Protein AF-A0A940WTM0-F1 (afdb_monomer_lite)

Sequence (54 aa):
MEVAEIEKELQHLKSRIASLQSYLQQKQKECDHVFKNNQLYEQCIKCNKVSTYF

Structure (mmCIF, N/CA/C/O backbone):
data_AF-A0A940WTM0-F1
#
_entry.id   AF-A0A940WTM0-F1
#
loop_
_atom_site.group_PDB
_atom_site.id
_atom_site.type_symbol
_atom_site.label_atom_id
_atom_site.label_alt_id
_atom_site.label_comp_id
_atom_site.label_asym_id
_atom_site.label_entity_id
_atom_site.label_seq_id
_atom_site.pdbx_PDB_ins_code
_atom_site.Cartn_x
_atom_site.Cartn_y
_atom_site.Cartn_z
_atom_site.occupancy
_atom_site.B_iso_or_equiv
_atom_site.auth_seq_id
_atom_site.auth_comp_id
_atom_site.auth_asym_id
_atom_site.auth_atom_id
_atom_site.pdbx_PDB_model_num
ATOM 1 N N . M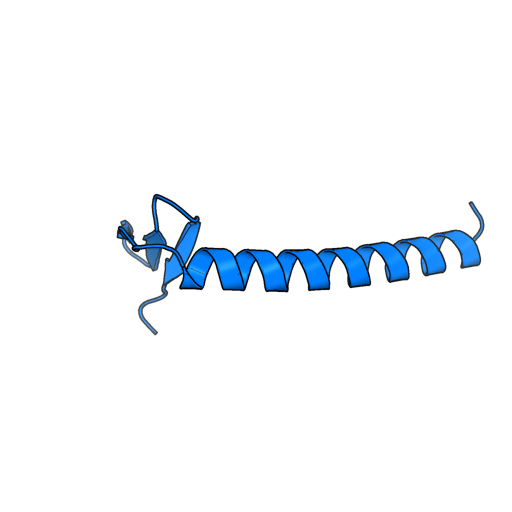ET A 1 1 ? 6.492 1.658 -27.603 1.00 75.56 1 MET A N 1
ATOM 2 C CA . MET A 1 1 ? 7.299 1.767 -26.381 1.00 75.56 1 MET A CA 1
ATOM 3 C C . MET A 1 1 ? 8.484 0.848 -26.506 1.00 75.56 1 MET A C 1
ATOM 5 O O . MET A 1 1 ? 8.299 -0.328 -26.807 1.00 75.56 1 MET A O 1
ATOM 9 N N . GLU A 1 2 ? 9.674 1.395 -26.328 1.00 95.81 2 GLU A N 1
ATOM 10 C CA . GLU A 1 2 ? 10.910 0.617 -26.291 1.00 95.81 2 GLU A CA 1
ATOM 11 C C . GLU A 1 2 ? 11.105 -0.036 -24.917 1.00 95.81 2 GLU A C 1
ATOM 13 O O . GLU A 1 2 ? 10.510 0.387 -23.924 1.00 95.81 2 GLU A O 1
ATOM 18 N N . VAL A 1 3 ? 11.960 -1.060 -24.8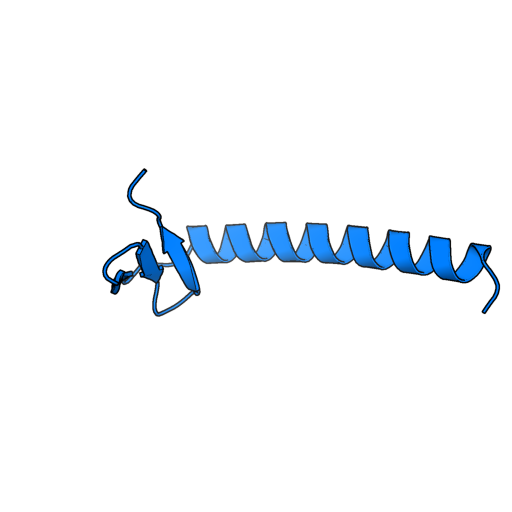42 1.00 97.25 3 VAL A N 1
ATOM 19 C CA . VAL A 1 3 ? 12.257 -1.773 -23.584 1.00 97.25 3 VAL A CA 1
ATOM 20 C C . VAL A 1 3 ? 12.689 -0.799 -22.481 1.00 97.25 3 VAL A C 1
ATOM 22 O O . VAL A 1 3 ? 12.179 -0.876 -21.367 1.00 97.25 3 VAL A O 1
ATOM 25 N N . ALA A 1 4 ? 13.532 0.184 -22.810 1.00 97.44 4 ALA A N 1
ATOM 26 C CA . ALA A 1 4 ? 14.000 1.190 -21.857 1.00 97.44 4 ALA A CA 1
ATOM 27 C C . ALA A 1 4 ? 12.870 2.082 -21.303 1.00 97.44 4 ALA A C 1
ATOM 29 O O . ALA A 1 4 ? 12.896 2.488 -20.139 1.00 97.44 4 ALA A O 1
ATOM 30 N N . GLU A 1 5 ? 11.851 2.383 -22.113 1.00 97.62 5 GLU A N 1
ATOM 31 C CA . GLU A 1 5 ? 10.690 3.163 -21.669 1.00 97.62 5 GLU A CA 1
ATOM 32 C C . GLU A 1 5 ? 9.820 2.349 -20.706 1.00 97.62 5 GLU A C 1
ATOM 34 O O . GLU A 1 5 ? 9.399 2.869 -19.672 1.00 97.62 5 GLU A O 1
ATOM 39 N N . ILE A 1 6 ? 9.628 1.057 -20.999 1.00 98.06 6 ILE A N 1
ATOM 40 C CA . ILE A 1 6 ? 8.910 0.114 -20.128 1.00 98.06 6 ILE A CA 1
ATOM 41 C C . ILE A 1 6 ? 9.623 -0.015 -18.776 1.00 98.06 6 ILE A C 1
ATOM 43 O O . ILE A 1 6 ? 8.983 0.037 -17.725 1.00 98.06 6 ILE A O 1
ATOM 47 N N . GLU A 1 7 ? 10.950 -0.149 -18.770 1.00 98.12 7 GLU A N 1
ATOM 48 C CA . GLU A 1 7 ? 11.741 -0.246 -17.538 1.00 98.12 7 GLU A CA 1
ATOM 49 C C . GLU A 1 7 ? 11.631 1.017 -16.677 1.00 98.12 7 GLU A C 1
ATOM 51 O O . GLU A 1 7 ? 11.449 0.931 -15.456 1.00 98.12 7 GLU A O 1
ATOM 56 N N . LYS A 1 8 ? 11.676 2.196 -17.306 1.00 98.00 8 LYS A N 1
ATOM 57 C CA . LYS A 1 8 ? 11.506 3.480 -16.619 1.00 98.00 8 LYS A CA 1
ATOM 58 C C . LYS A 1 8 ? 10.108 3.621 -16.020 1.00 98.00 8 LYS A C 1
ATOM 60 O O . LYS A 1 8 ? 9.966 4.078 -14.883 1.00 98.00 8 LYS A O 1
ATOM 65 N N . GLU A 1 9 ? 9.079 3.212 -16.755 1.00 98.38 9 GLU A N 1
ATOM 66 C CA . GLU A 1 9 ? 7.701 3.234 -16.271 1.00 98.38 9 GLU A CA 1
ATOM 67 C C . GLU A 1 9 ? 7.510 2.268 -15.094 1.00 98.38 9 GLU A C 1
ATOM 69 O O . GLU A 1 9 ? 6.957 2.653 -14.062 1.00 98.38 9 GLU A O 1
ATOM 74 N N . LEU A 1 10 ? 8.073 1.058 -15.172 1.00 98.44 10 LEU A N 1
ATOM 75 C CA . LEU A 1 10 ? 8.088 0.107 -14.059 1.00 98.44 10 LEU A CA 1
ATOM 76 C C . LEU A 1 10 ? 8.769 0.686 -12.818 1.00 98.44 10 LEU A C 1
ATOM 78 O O . LEU A 1 10 ? 8.260 0.521 -11.708 1.00 98.44 10 LEU A O 1
ATOM 82 N N . GLN A 1 11 ? 9.904 1.369 -12.973 1.00 98.44 11 GLN A N 1
ATOM 83 C CA . GLN A 1 11 ? 10.587 2.005 -11.847 1.00 98.44 11 GLN A CA 1
ATOM 84 C C . GLN A 1 11 ? 9.727 3.112 -11.223 1.00 98.44 11 GLN A C 1
ATOM 86 O O . GLN A 1 11 ? 9.603 3.176 -9.999 1.00 98.44 11 GLN A O 1
ATOM 91 N N . HIS A 1 12 ? 9.088 3.948 -12.044 1.00 98.25 12 HIS A N 1
ATOM 92 C CA . HIS A 1 12 ? 8.188 4.994 -11.563 1.00 98.25 12 HIS A CA 1
ATOM 93 C C . HIS A 1 12 ? 6.988 4.412 -10.801 1.00 98.25 12 HIS A C 1
ATOM 95 O O . HIS A 1 12 ? 6.674 4.860 -9.695 1.00 98.25 12 HIS A O 1
ATOM 101 N N . LEU A 1 13 ? 6.352 3.377 -11.355 1.00 98.56 13 LEU A N 1
ATOM 102 C CA . LEU A 1 13 ? 5.223 2.695 -10.726 1.00 98.56 13 LEU A CA 1
ATOM 103 C C . LEU A 1 13 ? 5.626 2.044 -9.400 1.00 98.56 13 LEU A C 1
ATOM 105 O O . LEU A 1 13 ? 4.899 2.193 -8.420 1.00 98.56 13 LEU A O 1
ATOM 109 N N . LYS A 1 14 ? 6.800 1.405 -9.321 1.00 98.56 14 LYS A N 1
ATOM 110 C CA . LYS A 1 14 ? 7.333 0.848 -8.064 1.00 98.56 14 LYS A CA 1
ATOM 111 C C . LYS A 1 14 ? 7.505 1.924 -6.992 1.00 98.56 14 LYS A C 1
ATOM 113 O O . LYS A 1 14 ? 7.044 1.733 -5.868 1.00 98.56 14 LYS A O 1
ATOM 118 N N . SER A 1 15 ? 8.099 3.067 -7.337 1.00 98.19 15 SER A N 1
ATOM 119 C CA . SER A 1 15 ? 8.250 4.193 -6.404 1.00 98.19 15 SER A CA 1
ATOM 120 C C . SER A 1 15 ? 6.897 4.721 -5.929 1.00 98.19 15 SER A C 1
ATOM 122 O O . SER A 1 15 ? 6.697 4.941 -4.736 1.00 98.19 15 SER A O 1
ATOM 124 N N . ARG A 1 16 ? 5.930 4.862 -6.843 1.00 98.50 16 ARG A N 1
ATOM 125 C CA . ARG A 1 16 ? 4.575 5.308 -6.504 1.00 98.50 16 ARG A CA 1
ATOM 126 C C . ARG A 1 16 ? 3.852 4.314 -5.597 1.00 98.50 16 ARG A C 1
ATOM 128 O O . ARG A 1 16 ? 3.204 4.736 -4.641 1.00 98.50 16 ARG A O 1
ATOM 135 N N . ILE A 1 17 ? 3.980 3.015 -5.864 1.00 98.50 17 ILE A N 1
ATOM 136 C CA . ILE A 1 17 ? 3.443 1.954 -5.004 1.00 98.50 17 ILE A CA 1
ATOM 137 C C . ILE A 1 17 ? 4.039 2.071 -3.600 1.00 98.50 17 ILE A C 1
ATOM 139 O O . ILE A 1 17 ? 3.279 2.087 -2.636 1.00 98.50 17 ILE A O 1
ATOM 143 N N . ALA A 1 18 ? 5.359 2.239 -3.474 1.00 98.06 18 ALA A N 1
ATOM 144 C CA . ALA A 1 18 ? 6.015 2.385 -2.176 1.00 98.06 18 ALA A CA 1
ATOM 145 C C . ALA A 1 18 ? 5.496 3.606 -1.392 1.00 98.06 18 ALA A C 1
ATOM 147 O O . ALA A 1 18 ? 5.188 3.502 -0.204 1.00 98.06 18 ALA A O 1
ATOM 148 N N . SER A 1 19 ? 5.323 4.757 -2.050 1.00 98.00 19 SER A N 1
ATOM 149 C CA . SER A 1 19 ? 4.745 5.947 -1.411 1.00 98.00 19 SER A CA 1
ATOM 150 C C . SER A 1 19 ? 3.300 5.723 -0.956 1.00 98.00 19 SER A C 1
ATOM 152 O O . SER A 1 19 ? 2.940 6.095 0.162 1.00 98.00 19 SER A O 1
ATOM 154 N N . LEU A 1 20 ? 2.473 5.089 -1.792 1.00 98.00 20 LEU A N 1
ATOM 155 C CA . LEU A 1 20 ? 1.080 4.781 -1.457 1.00 98.00 20 LEU A CA 1
ATOM 156 C C . LEU A 1 20 ? 0.973 3.763 -0.317 1.00 98.00 20 LEU A C 1
ATOM 158 O O . LEU A 1 20 ? 0.104 3.908 0.539 1.00 98.00 20 LEU A O 1
ATOM 162 N N . GLN A 1 21 ? 1.868 2.775 -0.260 1.00 97.06 21 GLN A N 1
ATOM 163 C CA . GLN A 1 21 ? 1.947 1.821 0.846 1.00 97.06 21 GLN A CA 1
ATOM 164 C C . GLN A 1 21 ? 2.286 2.520 2.165 1.00 97.06 21 GLN A C 1
ATOM 166 O O . GLN A 1 21 ? 1.601 2.294 3.161 1.00 97.06 21 GLN A O 1
ATOM 171 N N . SER A 1 22 ? 3.276 3.416 2.173 1.00 97.12 22 SER A N 1
ATOM 172 C CA . SER A 1 22 ? 3.620 4.214 3.359 1.00 97.12 22 SER A CA 1
ATOM 173 C C . SER A 1 22 ? 2.450 5.082 3.826 1.00 97.12 22 SER A C 1
ATOM 175 O O . SER A 1 22 ? 2.136 5.123 5.017 1.00 97.12 22 SER A O 1
ATOM 177 N N . TYR A 1 23 ? 1.752 5.731 2.891 1.00 96.56 23 TYR A N 1
ATOM 178 C CA . TYR A 1 23 ? 0.572 6.533 3.211 1.00 96.56 23 TYR A CA 1
ATOM 179 C C . TYR A 1 23 ? -0.579 5.682 3.762 1.00 96.56 23 TYR A C 1
ATOM 181 O O . TYR A 1 23 ? -1.199 6.046 4.762 1.00 96.56 23 TYR A O 1
ATOM 189 N N . LEU A 1 24 ? -0.838 4.517 3.161 1.00 95.31 24 LEU A N 1
ATOM 190 C CA . LEU A 1 24 ? -1.836 3.571 3.653 1.00 95.31 24 LEU A CA 1
ATOM 191 C C . LEU A 1 24 ? -1.513 3.126 5.082 1.00 95.31 24 LEU A C 1
ATOM 193 O O . LEU A 1 24 ? -2.397 3.137 5.934 1.00 95.31 24 LEU A O 1
ATOM 197 N N . GLN A 1 25 ? -0.253 2.794 5.370 1.00 95.00 25 GLN A N 1
ATOM 198 C CA . GLN A 1 25 ? 0.181 2.430 6.719 1.00 95.00 25 GLN A CA 1
ATOM 199 C C . GLN A 1 25 ? -0.039 3.567 7.717 1.00 95.00 25 GLN A C 1
ATOM 201 O O . GLN A 1 25 ? -0.513 3.320 8.824 1.00 95.00 25 GLN A O 1
ATOM 206 N N . GLN A 1 26 ? 0.264 4.811 7.339 1.00 96.00 26 GLN A N 1
ATOM 207 C CA . GLN A 1 26 ? -0.011 5.972 8.183 1.00 96.00 26 GLN A CA 1
ATOM 208 C C . GLN A 1 26 ? -1.512 6.107 8.469 1.00 96.00 26 GLN A C 1
ATOM 210 O O . GLN A 1 26 ? -1.908 6.213 9.628 1.00 96.00 26 GLN A O 1
ATOM 215 N N . LYS A 1 27 ? -2.361 6.008 7.441 1.00 93.56 27 LYS A N 1
ATOM 216 C CA . LYS A 1 27 ? -3.820 6.061 7.612 1.00 93.56 27 LYS A CA 1
ATOM 217 C C . LYS A 1 27 ? -4.378 4.919 8.436 1.00 93.56 27 LYS A C 1
ATOM 219 O O . LYS A 1 27 ? -5.315 5.116 9.200 1.00 93.56 27 LYS A O 1
ATOM 224 N N . GLN A 1 28 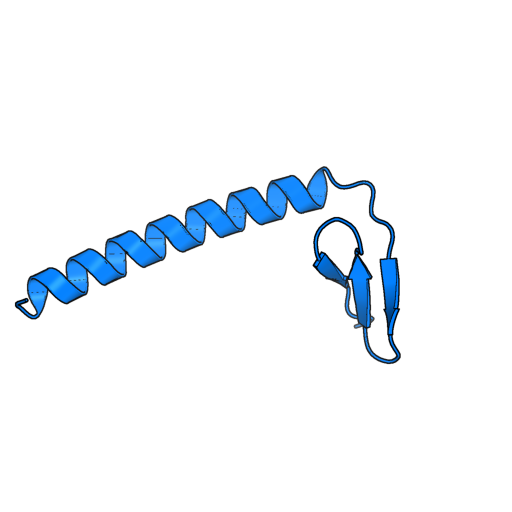? -3.786 3.739 8.331 1.00 94.00 28 GLN A N 1
ATOM 225 C CA . GLN A 1 28 ? -4.137 2.622 9.190 1.00 94.00 28 GLN A CA 1
ATOM 226 C C . GLN A 1 28 ? -3.697 2.859 10.641 1.00 94.00 28 GLN A C 1
ATOM 228 O O . GLN A 1 28 ? -4.450 2.496 11.530 1.00 94.00 28 GLN A O 1
ATOM 233 N N . LYS A 1 29 ? -2.546 3.491 10.908 1.00 91.94 29 LYS A N 1
ATOM 234 C CA . LYS A 1 29 ? -2.117 3.847 12.278 1.00 91.94 29 LYS A CA 1
ATOM 235 C C . LYS A 1 29 ? -3.011 4.904 12.929 1.00 91.94 29 LYS A C 1
ATOM 237 O O . LYS A 1 29 ? -3.264 4.825 14.122 1.00 91.94 29 LYS A O 1
ATOM 242 N N . GLU A 1 30 ? -3.482 5.872 12.149 1.00 94.44 30 GLU A N 1
ATOM 243 C CA . GLU A 1 30 ? -4.404 6.930 12.596 1.00 94.44 30 GLU A CA 1
ATOM 244 C C . GLU A 1 30 ? -5.854 6.433 12.742 1.00 94.44 30 GLU A C 1
ATOM 246 O O . GLU A 1 30 ? -6.722 7.160 13.223 1.00 94.44 30 GLU A O 1
ATOM 251 N N . CYS A 1 31 ? -6.150 5.211 12.294 1.00 92.81 31 CYS A N 1
ATOM 252 C CA . CYS A 1 31 ? -7.498 4.673 12.313 1.00 92.81 31 CYS A CA 1
ATOM 253 C C . CYS A 1 31 ? -7.855 4.153 13.707 1.00 92.81 31 CYS A C 1
ATOM 255 O O . CYS A 1 31 ? -7.227 3.230 14.219 1.00 92.81 31 CYS A O 1
ATOM 257 N N . ASP A 1 32 ? -8.944 4.676 14.261 1.00 92.19 32 ASP A N 1
ATOM 258 C CA . ASP A 1 32 ? -9.640 4.065 15.388 1.00 92.19 32 ASP A CA 1
ATOM 259 C C . ASP A 1 32 ? -10.327 2.769 14.923 1.00 92.19 32 ASP A C 1
ATOM 261 O O . ASP A 1 32 ? -11.446 2.777 14.390 1.00 92.19 32 ASP A O 1
ATOM 265 N N . HIS A 1 33 ? -9.584 1.666 14.984 1.00 91.38 33 HIS A N 1
ATOM 266 C CA . HIS A 1 33 ? -9.957 0.411 14.350 1.00 91.38 33 HIS A CA 1
ATOM 267 C C . HIS A 1 33 ? -11.242 -0.181 14.934 1.00 91.38 33 HIS A C 1
ATOM 269 O O . HIS A 1 33 ? -11.360 -0.408 16.132 1.00 91.38 33 HIS A O 1
ATOM 275 N N . VAL A 1 34 ? -12.174 -0.523 14.044 1.00 92.94 34 VAL A N 1
ATOM 276 C CA . VAL A 1 34 ? -13.329 -1.365 14.369 1.00 92.94 34 VAL A CA 1
ATOM 277 C C . VAL A 1 34 ? -13.219 -2.607 13.510 1.00 92.94 34 VAL A C 1
ATOM 279 O O . VAL A 1 34 ? -13.398 -2.552 12.290 1.00 92.94 34 VAL A O 1
ATOM 282 N N . PHE A 1 35 ? -12.845 -3.708 14.142 1.00 89.75 35 PHE A N 1
ATOM 283 C CA . PHE A 1 35 ? -12.616 -4.975 13.474 1.00 89.75 35 PHE A CA 1
ATOM 284 C C . PHE A 1 35 ? -13.914 -5.771 13.349 1.00 89.75 35 PHE A C 1
ATOM 286 O O . PHE A 1 35 ? -14.730 -5.817 14.267 1.00 89.75 35 PHE A O 1
ATOM 293 N N . LYS A 1 36 ? -14.109 -6.382 12.180 1.00 89.75 36 LYS A N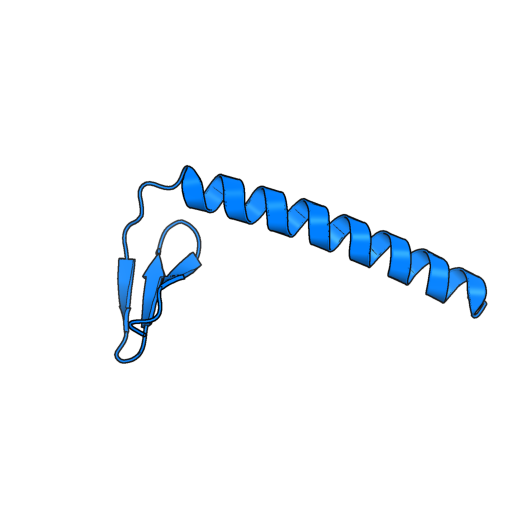 1
ATOM 294 C CA . LYS A 1 36 ? -15.116 -7.416 11.957 1.00 89.75 36 LYS A CA 1
ATOM 295 C C . LYS A 1 36 ? -14.408 -8.761 11.869 1.00 89.75 36 LYS A C 1
ATOM 297 O O . LYS A 1 36 ? -13.526 -8.937 11.026 1.00 89.75 36 LYS A O 1
ATOM 302 N N . ASN A 1 37 ? -14.831 -9.692 12.714 1.00 85.00 37 ASN A N 1
ATOM 303 C CA . ASN A 1 37 ? -14.221 -11.012 12.805 1.00 85.00 37 ASN A CA 1
ATOM 304 C C . ASN A 1 37 ? -14.758 -11.904 11.691 1.00 85.00 37 ASN A C 1
ATOM 306 O O . ASN A 1 37 ? -15.970 -12.057 11.530 1.00 85.00 37 ASN A O 1
ATOM 310 N N . ASN A 1 38 ? -13.840 -12.504 10.944 1.00 75.50 38 ASN A N 1
ATOM 311 C CA . ASN A 1 38 ? -14.085 -13.683 10.130 1.00 75.50 38 ASN A CA 1
ATOM 312 C C . ASN A 1 38 ? -13.390 -14.883 10.789 1.00 75.50 38 ASN A C 1
ATOM 314 O O . ASN A 1 38 ? -12.547 -14.721 11.667 1.00 75.50 38 ASN A O 1
ATOM 318 N N . GLN A 1 39 ? -13.716 -16.099 10.346 1.00 78.25 39 GLN A N 1
ATOM 319 C CA . GLN A 1 39 ? -13.191 -17.340 10.939 1.00 78.25 39 GLN A CA 1
ATOM 320 C C . GLN A 1 39 ? -11.652 -17.445 10.958 1.00 78.25 39 GLN A C 1
ATOM 322 O O . GLN A 1 39 ? -11.119 -18.212 11.751 1.00 78.25 39 GLN A O 1
ATOM 327 N N . LEU A 1 40 ? -10.942 -16.705 10.097 1.00 82.88 40 LEU A N 1
ATOM 328 C CA . LEU A 1 40 ? -9.486 -16.814 9.918 1.00 82.88 40 LEU A CA 1
ATOM 329 C C . LEU A 1 40 ? -8.723 -15.504 10.168 1.00 82.88 40 LEU A C 1
ATOM 331 O O . LEU A 1 40 ? -7.505 -15.522 10.331 1.00 82.88 40 LEU A O 1
ATOM 335 N N . TYR A 1 41 ? -9.412 -14.364 10.157 1.00 84.50 41 TYR A N 1
ATOM 336 C CA . TYR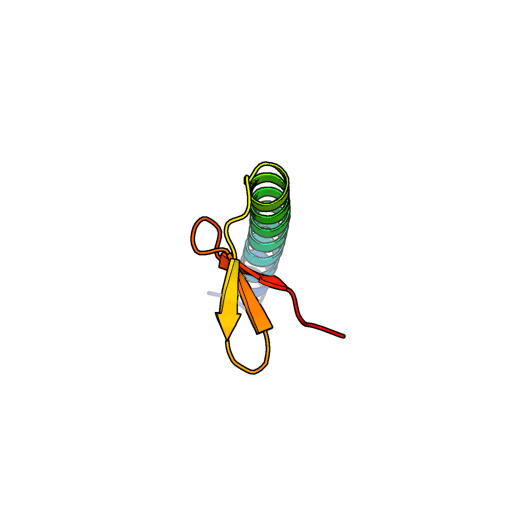 A 1 41 ? -8.801 -13.043 10.276 1.00 84.50 41 TYR A CA 1
ATOM 337 C C . TYR A 1 41 ? -9.831 -12.018 10.736 1.00 84.50 41 TYR A C 1
ATOM 339 O O . TYR A 1 41 ? -11.034 -12.181 10.527 1.00 84.50 41 TYR A O 1
ATOM 347 N N . GLU A 1 42 ? -9.349 -10.917 11.291 1.00 88.38 42 GLU A N 1
ATOM 348 C CA . GLU A 1 42 ? -10.156 -9.733 11.534 1.00 88.38 42 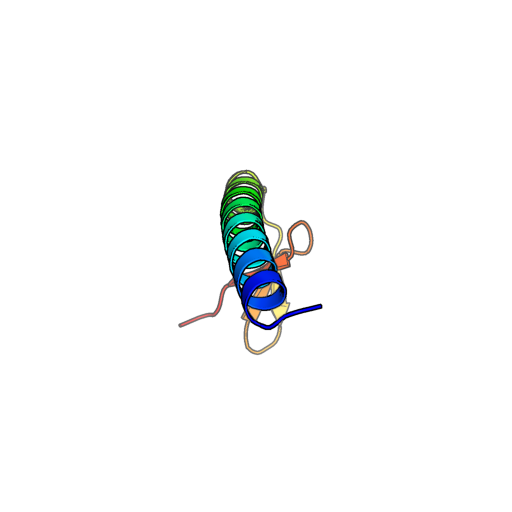GLU A CA 1
ATOM 349 C C . GLU A 1 42 ? -9.817 -8.664 10.498 1.00 88.38 42 GLU A C 1
ATOM 351 O O . GLU A 1 42 ? -8.650 -8.433 10.181 1.00 88.38 42 GLU A O 1
ATOM 356 N N . GLN A 1 43 ? -10.827 -7.989 9.957 1.00 92.44 43 GLN A N 1
ATOM 357 C CA . GLN A 1 43 ? -10.621 -6.870 9.040 1.00 92.44 43 GLN A CA 1
ATOM 358 C C . GLN A 1 43 ? -11.280 -5.615 9.593 1.00 92.44 43 GLN A C 1
ATOM 360 O O . GLN A 1 43 ? -12.455 -5.620 9.959 1.00 92.44 43 GLN A O 1
ATOM 365 N N . CYS A 1 44 ? -10.525 -4.519 9.641 1.00 92.75 44 CYS A N 1
ATOM 366 C CA . CYS A 1 44 ? -11.063 -3.224 10.022 1.00 92.75 44 CYS A CA 1
ATOM 367 C C . CYS A 1 44 ? -12.071 -2.764 8.965 1.00 92.75 44 CYS A C 1
ATOM 369 O O . CYS A 1 44 ? -11.703 -2.559 7.808 1.00 92.75 44 CYS A O 1
ATOM 371 N N . ILE A 1 45 ? -13.318 -2.525 9.368 1.00 92.75 45 ILE A N 1
ATOM 372 C CA . ILE A 1 45 ? -14.388 -2.087 8.457 1.00 92.75 45 ILE A CA 1
ATOM 373 C C . ILE A 1 45 ? -14.167 -0.664 7.922 1.00 92.75 45 ILE A C 1
ATOM 375 O O . ILE A 1 45 ? -14.775 -0.281 6.929 1.00 92.75 45 ILE A O 1
ATOM 379 N N . LYS A 1 46 ? -13.307 0.125 8.584 1.00 92.31 46 LYS A N 1
ATOM 380 C CA . LYS A 1 46 ? -13.024 1.525 8.230 1.00 92.31 46 LYS A CA 1
ATOM 381 C C . LYS A 1 46 ? -11.850 1.668 7.255 1.00 92.31 46 LYS A C 1
ATOM 383 O O . LYS A 1 46 ? -11.904 2.491 6.351 1.00 92.31 46 LYS A O 1
ATOM 388 N N . CYS A 1 47 ? -10.769 0.907 7.456 1.00 92.00 47 CYS A N 1
ATOM 389 C CA . CYS A 1 47 ? -9.507 1.089 6.719 1.00 92.00 47 CYS A CA 1
ATOM 390 C C . CYS A 1 47 ? -8.964 -0.186 6.061 1.00 92.00 47 CYS A C 1
ATOM 392 O O . CYS A 1 47 ? -7.841 -0.185 5.554 1.00 92.00 47 CYS A O 1
ATOM 394 N N . ASN A 1 48 ? -9.732 -1.279 6.094 1.00 90.69 48 ASN A N 1
ATOM 395 C CA . ASN A 1 48 ? -9.389 -2.576 5.508 1.00 90.69 48 ASN A CA 1
ATOM 396 C C . ASN A 1 48 ? -8.081 -3.195 6.017 1.00 90.69 48 ASN A C 1
ATOM 398 O O . ASN A 1 48 ? -7.558 -4.119 5.401 1.00 90.69 48 ASN A O 1
ATOM 402 N N . LYS A 1 49 ? -7.549 -2.718 7.148 1.00 91.31 49 LYS A N 1
ATOM 403 C CA . LYS A 1 49 ? -6.420 -3.369 7.809 1.00 91.31 49 LYS A CA 1
ATOM 404 C C . LYS A 1 49 ? -6.838 -4.776 8.220 1.00 91.31 49 LYS A C 1
ATOM 406 O O . LYS A 1 49 ? -7.819 -4.923 8.946 1.00 91.31 49 LYS A O 1
ATOM 411 N N . VAL A 1 50 ? -6.096 -5.773 7.760 1.00 89.06 50 VAL A N 1
ATOM 412 C CA . VAL A 1 50 ? -6.273 -7.166 8.168 1.00 89.06 50 VAL A CA 1
ATOM 413 C C . VAL A 1 50 ? -5.340 -7.442 9.342 1.00 89.06 50 VAL A C 1
ATOM 415 O O . VAL A 1 50 ? -4.160 -7.100 9.290 1.00 89.06 50 VAL A O 1
ATOM 418 N N . SER A 1 51 ? -5.885 -8.033 10.396 1.00 81.38 51 SER A N 1
ATOM 419 C CA . SER A 1 51 ? -5.149 -8.608 11.514 1.00 81.38 51 SER A CA 1
ATOM 420 C C . SER A 1 51 ? -5.345 -10.121 11.462 1.00 81.38 51 SER A C 1
ATOM 422 O O . SER A 1 51 ? -6.478 -10.604 11.472 1.00 81.38 51 SER A O 1
ATOM 424 N N . THR A 1 52 ? -4.257 -10.873 11.341 1.00 75.94 52 THR A N 1
ATOM 425 C CA . THR A 1 52 ? -4.270 -12.340 11.399 1.00 75.94 52 THR A CA 1
ATOM 426 C C . THR A 1 52 ? -3.941 -12.785 12.821 1.00 75.94 52 THR A C 1
ATOM 428 O O . THR A 1 52 ? -3.090 -12.179 13.461 1.00 75.94 52 THR A O 1
ATOM 431 N N . TYR A 1 53 ? -4.590 -13.837 13.322 1.00 61.22 53 TYR A N 1
ATOM 432 C CA . TYR A 1 53 ? -4.407 -14.331 14.698 1.00 61.22 53 TYR A CA 1
ATOM 433 C C . TYR A 1 53 ? -3.110 -15.146 14.933 1.00 61.22 53 TYR A C 1
ATOM 435 O O . TYR A 1 53 ? -3.075 -15.961 15.851 1.00 61.22 53 TYR A O 1
ATOM 443 N N . PHE A 1 54 ? -2.062 -14.957 14.124 1.00 50.38 54 PHE A N 1
ATOM 444 C CA . PHE A 1 54 ? -0.795 -15.696 14.228 1.00 50.38 54 PHE A CA 1
ATOM 445 C C . PHE A 1 54 ? 0.392 -14.759 14.417 1.00 50.38 54 PHE A C 1
ATOM 447 O O . PHE A 1 54 ? 0.482 -13.781 13.639 1.00 50.38 54 PHE A O 1
#

Radius of gyration: 16.66 Å; chains: 1; bounding box: 29×24×42 Å

Foldseek 3Di:
DDPVVVVVVVVVVVVVVVVVVVVLVVVVVVDPFDWDDDPAWTAGPPSRDIGGPD

Organism: NCBI:txid2822140

pLDDT: mean 91.38, std 9.43, range [50.38, 98.56]

Secondary structure (DSSP, 8-state):
--HHHHHHHHHHHHHHHHHHHHHHHHHHHTS---EEE-SSEEEETTT--EEE--